Protein AF-X1LDL3-F1 (afdb_monomer_lite)

Structure (mmCIF, N/CA/C/O backbone):
data_AF-X1LDL3-F1
#
_entry.id   AF-X1LDL3-F1
#
loop_
_atom_site.group_PDB
_atom_site.id
_atom_site.type_symbol
_atom_site.label_atom_id
_atom_site.label_alt_id
_atom_site.label_comp_id
_atom_site.label_asym_id
_atom_site.label_entity_id
_atom_site.label_seq_id
_atom_site.pdbx_PDB_ins_code
_atom_site.Cartn_x
_atom_site.Cartn_y
_atom_site.Cartn_z
_atom_site.occupancy
_atom_site.B_iso_or_equiv
_atom_site.auth_seq_id
_atom_site.auth_comp_id
_atom_site.auth_asym_id
_atom_site.auth_atom_id
_atom_site.pdbx_PDB_model_num
ATOM 1 N N . MET A 1 1 ? 15.952 -1.775 40.804 1.00 37.78 1 MET A N 1
ATOM 2 C CA . MET A 1 1 ? 14.876 -1.001 40.150 1.00 37.78 1 MET A CA 1
ATOM 3 C C . MET A 1 1 ? 15.280 -0.800 38.704 1.00 37.78 1 MET A C 1
ATOM 5 O O . MET A 1 1 ? 16.180 -0.014 38.449 1.00 37.78 1 MET A O 1
ATOM 9 N N . ALA A 1 2 ? 14.721 -1.588 37.785 1.00 41.31 2 ALA A N 1
ATOM 10 C CA . ALA A 1 2 ? 14.950 -1.390 36.358 1.00 41.31 2 ALA A CA 1
ATOM 11 C C . ALA A 1 2 ? 14.127 -0.175 35.914 1.00 41.31 2 ALA A C 1
ATOM 13 O O . ALA A 1 2 ? 12.923 -0.132 36.167 1.00 41.31 2 ALA A O 1
ATOM 14 N N . ALA A 1 3 ? 14.785 0.822 35.325 1.00 47.72 3 ALA A N 1
ATOM 15 C CA . ALA A 1 3 ? 14.114 1.964 34.727 1.00 47.72 3 ALA A CA 1
ATOM 16 C C . ALA A 1 3 ? 13.254 1.454 33.566 1.00 47.72 3 ALA A C 1
ATOM 18 O O . ALA A 1 3 ? 13.761 0.874 32.608 1.00 47.72 3 ALA A O 1
ATOM 19 N N . GLN A 1 4 ? 11.942 1.608 33.696 1.00 53.41 4 GLN A N 1
ATOM 20 C CA . GLN A 1 4 ? 10.994 1.284 32.645 1.00 53.41 4 GLN A CA 1
ATOM 21 C C . GLN A 1 4 ? 11.157 2.356 31.558 1.00 53.41 4 GLN A C 1
ATOM 23 O O . GLN A 1 4 ? 10.727 3.493 31.744 1.00 53.41 4 GLN A O 1
ATOM 28 N N . GLU A 1 5 ? 11.862 2.029 30.469 1.00 54.75 5 GLU A N 1
ATOM 29 C CA . GLU A 1 5 ? 12.030 2.936 29.331 1.00 54.75 5 GLU A CA 1
ATOM 30 C C . GLU A 1 5 ? 10.657 3.315 28.771 1.00 54.75 5 GLU A C 1
ATOM 32 O O . GLU A 1 5 ? 9.913 2.482 28.247 1.00 54.75 5 GLU A O 1
ATOM 37 N N . PHE A 1 6 ? 10.317 4.595 28.890 1.00 56.44 6 PHE A N 1
ATOM 38 C CA . PHE A 1 6 ? 9.116 5.164 28.305 1.00 56.44 6 PHE A CA 1
ATOM 39 C C . PHE A 1 6 ? 9.329 5.269 26.791 1.00 56.44 6 PHE A C 1
ATOM 41 O O . PHE A 1 6 ? 9.816 6.282 26.288 1.00 56.44 6 PHE A O 1
ATOM 48 N N . LYS A 1 7 ? 9.004 4.201 26.053 1.00 55.84 7 LYS A N 1
ATOM 49 C CA . LYS A 1 7 ? 8.924 4.264 24.590 1.00 55.84 7 LYS A CA 1
ATOM 50 C C . LYS A 1 7 ? 7.851 5.283 24.231 1.00 55.84 7 LYS A C 1
ATOM 52 O O . LYS A 1 7 ? 6.659 5.048 24.425 1.00 55.84 7 LYS A O 1
ATOM 57 N N . THR A 1 8 ? 8.292 6.440 23.754 1.00 53.75 8 THR A N 1
ATOM 58 C CA . THR A 1 8 ? 7.408 7.519 23.321 1.00 53.75 8 THR A CA 1
ATOM 59 C C . THR A 1 8 ? 6.584 7.001 22.142 1.00 53.75 8 THR A C 1
ATOM 61 O O . THR A 1 8 ? 7.108 6.260 21.312 1.00 53.75 8 THR A O 1
ATOM 64 N N . PHE A 1 9 ? 5.304 7.383 22.037 1.00 56.88 9 PHE A N 1
ATOM 65 C CA . PHE A 1 9 ? 4.413 6.999 20.922 1.00 56.88 9 PHE A CA 1
ATOM 66 C C . PHE A 1 9 ? 5.072 7.156 19.540 1.00 56.88 9 PHE A C 1
ATOM 68 O O . PHE A 1 9 ? 4.790 6.393 18.617 1.00 56.88 9 PHE A O 1
ATOM 75 N N . TRP A 1 10 ? 6.020 8.087 19.441 1.00 53.06 10 TRP A N 1
ATOM 76 C CA . TRP A 1 10 ? 6.785 8.358 18.241 1.00 53.06 10 TRP A CA 1
ATOM 77 C C . TRP A 1 10 ? 7.715 7.225 17.787 1.00 53.06 10 TRP A C 1
ATOM 79 O O . TRP A 1 10 ? 7.851 6.978 16.588 1.00 53.06 10 TRP A O 1
ATOM 89 N N . ASP A 1 11 ? 8.291 6.471 18.723 1.00 57.31 11 ASP A N 1
ATOM 90 C CA . ASP A 1 11 ? 9.138 5.319 18.401 1.00 57.31 11 ASP A CA 1
ATOM 91 C C . ASP A 1 11 ? 8.312 4.131 17.886 1.00 57.31 11 ASP A C 1
ATOM 93 O O . ASP A 1 11 ? 8.753 3.399 16.999 1.00 57.31 11 ASP A O 1
ATOM 97 N N . ILE A 1 12 ? 7.073 3.984 18.371 1.00 58.50 12 ILE A N 1
ATOM 98 C CA . ILE A 1 12 ? 6.149 2.918 17.949 1.00 58.50 12 ILE A CA 1
ATOM 99 C C . ILE A 1 12 ? 5.644 3.167 16.517 1.00 58.50 12 ILE A C 1
ATOM 101 O O . ILE A 1 12 ? 5.498 2.232 15.723 1.00 58.50 12 ILE A O 1
ATOM 105 N N . GLU A 1 13 ? 5.403 4.426 16.151 1.00 56.16 13 GLU A N 1
ATOM 106 C CA . GLU A 1 13 ? 4.962 4.806 14.803 1.00 56.16 13 GLU A CA 1
ATOM 107 C C . GLU A 1 13 ? 6.076 4.654 13.756 1.00 56.16 13 GLU A C 1
ATOM 109 O O . GLU A 1 13 ? 5.842 4.186 12.632 1.00 56.16 13 GLU A O 1
ATOM 114 N N . LYS A 1 14 ? 7.317 4.973 14.138 1.00 58.09 14 LYS A N 1
ATOM 115 C CA . LYS A 1 14 ? 8.492 4.878 13.264 1.00 58.09 14 LYS A CA 1
ATOM 116 C C . LYS A 1 14 ? 8.816 3.431 12.883 1.00 58.09 14 LYS A C 1
ATOM 118 O O . LYS A 1 14 ? 9.138 3.152 11.726 1.00 58.09 14 LYS A O 1
ATOM 123 N N . GLU A 1 15 ? 8.652 2.498 13.820 1.00 60.97 15 GLU A N 1
ATOM 124 C CA . GLU A 1 15 ? 8.931 1.074 13.606 1.00 60.97 15 GLU A CA 1
ATOM 125 C C . GLU A 1 15 ? 7.937 0.417 12.626 1.00 60.97 15 GLU A C 1
ATOM 127 O O . GLU A 1 15 ? 8.322 -0.402 11.785 1.00 60.97 15 GLU A O 1
ATOM 132 N N . LYS A 1 16 ? 6.662 0.834 12.648 1.00 60.78 16 LYS A N 1
ATOM 133 C CA . LYS A 1 16 ? 5.654 0.382 11.669 1.00 60.78 16 LYS A CA 1
ATOM 134 C C . LYS A 1 16 ? 5.864 0.998 10.287 1.00 60.78 16 LYS A C 1
ATOM 136 O O . LYS A 1 16 ? 5.674 0.323 9.275 1.00 60.78 16 LYS A O 1
ATOM 141 N N . THR A 1 17 ? 6.306 2.250 10.243 1.00 69.69 17 THR A N 1
ATOM 142 C CA . THR A 1 17 ? 6.495 3.002 8.998 1.00 69.69 17 THR A CA 1
ATOM 143 C C . THR A 1 17 ? 7.642 2.444 8.146 1.00 69.69 17 THR A C 1
ATOM 145 O O . THR A 1 17 ? 7.510 2.356 6.926 1.00 69.69 17 THR A O 1
ATOM 148 N N . TRP A 1 18 ? 8.732 1.965 8.758 1.00 77.69 18 TRP A N 1
ATOM 149 C CA . TRP A 1 18 ? 9.851 1.365 8.015 1.00 77.69 18 TRP A CA 1
ATOM 150 C C . TRP A 1 18 ? 9.439 0.131 7.203 1.00 77.69 18 TRP A C 1
ATOM 152 O O . TRP A 1 18 ? 9.836 -0.005 6.048 1.00 77.69 18 TRP A O 1
ATOM 162 N N . ARG A 1 19 ? 8.591 -0.747 7.759 1.00 79.06 19 ARG A N 1
ATOM 163 C CA . ARG A 1 19 ? 8.105 -1.937 7.034 1.00 79.06 19 ARG A CA 1
ATOM 164 C C . ARG A 1 19 ? 7.326 -1.554 5.778 1.00 79.06 19 ARG A C 1
ATOM 166 O O . ARG A 1 19 ? 7.496 -2.186 4.741 1.00 79.06 19 ARG A O 1
ATOM 173 N N . ILE A 1 20 ? 6.519 -0.495 5.861 1.00 80.06 20 ILE A N 1
ATOM 174 C CA . ILE A 1 20 ? 5.769 0.039 4.719 1.00 80.06 20 ILE A CA 1
ATOM 175 C C . ILE A 1 20 ? 6.738 0.568 3.655 1.00 80.06 20 ILE A C 1
ATOM 177 O O . ILE A 1 20 ? 6.574 0.249 2.479 1.00 80.06 20 ILE A O 1
ATOM 181 N N . TYR A 1 21 ? 7.782 1.302 4.055 1.00 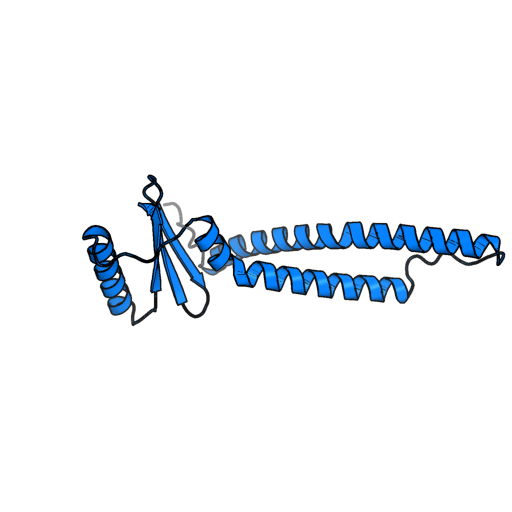81.00 21 TYR A N 1
ATOM 182 C CA . TYR A 1 21 ? 8.817 1.776 3.130 1.00 81.00 21 TYR A CA 1
ATOM 183 C C . TYR A 1 21 ? 9.614 0.641 2.485 1.00 81.00 21 TYR A C 1
ATOM 185 O O . TYR A 1 21 ? 9.900 0.713 1.295 1.00 81.00 21 TYR A O 1
ATOM 193 N N . VAL A 1 22 ? 9.941 -0.420 3.226 1.00 85.50 22 VAL A N 1
ATOM 194 C CA . VAL A 1 22 ? 10.629 -1.596 2.672 1.00 85.50 22 VAL A CA 1
ATOM 195 C C . VAL A 1 22 ? 9.751 -2.299 1.639 1.00 85.50 22 VAL A C 1
ATOM 197 O O . VAL A 1 22 ? 10.221 -2.592 0.544 1.00 85.50 22 VAL A O 1
ATOM 200 N N . LEU A 1 23 ? 8.468 -2.524 1.944 1.00 83.69 23 LEU A N 1
ATOM 201 C CA . LEU A 1 23 ? 7.522 -3.110 0.988 1.00 83.69 23 LEU A CA 1
ATOM 202 C C . LEU A 1 23 ? 7.359 -2.230 -0.257 1.00 83.69 23 LEU A C 1
ATOM 204 O O . LEU A 1 23 ? 7.368 -2.744 -1.374 1.00 83.69 23 LEU A O 1
ATOM 208 N N . PHE A 1 24 ? 7.279 -0.909 -0.078 1.00 81.06 24 PHE A N 1
ATOM 209 C CA . PHE A 1 24 ? 7.252 0.045 -1.184 1.00 81.06 24 PHE A CA 1
ATOM 210 C C . PHE A 1 24 ? 8.524 -0.027 -2.035 1.00 81.06 24 PHE A C 1
ATOM 212 O O . PHE A 1 24 ? 8.437 -0.086 -3.258 1.00 81.06 24 PHE A O 1
ATOM 219 N N . ALA A 1 25 ? 9.701 -0.075 -1.408 1.00 83.25 25 ALA A N 1
ATOM 220 C CA . ALA A 1 25 ? 10.983 -0.164 -2.099 1.00 83.25 25 ALA A CA 1
ATOM 221 C C . ALA A 1 25 ? 11.124 -1.474 -2.889 1.00 83.25 25 ALA A C 1
ATOM 223 O O . ALA A 1 25 ? 11.587 -1.452 -4.027 1.00 83.25 25 ALA A O 1
ATOM 224 N N . ILE A 1 26 ? 10.681 -2.604 -2.325 1.00 87.19 26 ILE A N 1
ATOM 225 C CA . ILE A 1 26 ? 10.646 -3.895 -3.027 1.00 87.19 26 ILE A CA 1
ATOM 226 C C . ILE A 1 26 ? 9.718 -3.816 -4.241 1.00 87.19 26 ILE A C 1
ATOM 228 O O . ILE A 1 26 ? 10.104 -4.245 -5.327 1.00 87.19 26 ILE A O 1
ATOM 232 N N . LEU A 1 27 ? 8.522 -3.238 -4.088 1.00 80.44 27 LEU A N 1
ATOM 233 C CA . LEU A 1 27 ? 7.581 -3.068 -5.196 1.00 80.44 27 LEU A CA 1
ATOM 234 C C . LEU A 1 27 ? 8.158 -2.160 -6.293 1.00 80.44 27 LEU A C 1
ATOM 236 O O . LEU A 1 27 ? 8.035 -2.460 -7.481 1.00 80.44 27 LEU A O 1
ATOM 240 N N . LEU A 1 28 ? 8.821 -1.073 -5.894 1.00 80.12 28 LEU A N 1
ATOM 241 C CA . LEU A 1 28 ? 9.480 -0.142 -6.803 1.00 80.12 28 LEU A CA 1
ATOM 242 C C . LEU A 1 28 ? 10.592 -0.846 -7.580 1.00 80.12 28 LEU A C 1
ATOM 244 O O . LEU A 1 28 ? 10.621 -0.745 -8.802 1.00 80.12 28 LEU A O 1
ATOM 248 N N . LEU A 1 29 ? 11.452 -1.616 -6.909 1.00 85.19 29 LEU A N 1
ATOM 249 C CA . LEU A 1 29 ? 12.483 -2.424 -7.564 1.00 85.19 29 LEU A CA 1
ATOM 250 C C . LEU A 1 29 ? 11.878 -3.447 -8.524 1.00 85.19 29 LEU A C 1
ATOM 252 O O . LEU A 1 29 ? 12.349 -3.574 -9.652 1.00 85.19 29 LEU A O 1
ATOM 256 N N . PHE A 1 30 ? 10.814 -4.137 -8.110 1.00 82.75 30 PHE A N 1
ATOM 257 C CA . PHE A 1 30 ? 10.142 -5.130 -8.942 1.00 82.75 30 PHE A CA 1
ATOM 258 C C . PHE A 1 30 ? 9.575 -4.532 -10.231 1.00 82.75 30 PHE A C 1
ATOM 260 O O . PHE A 1 30 ? 9.577 -5.207 -11.250 1.00 82.75 30 PHE A O 1
ATOM 267 N N . TYR A 1 31 ? 9.125 -3.276 -10.220 1.00 76.56 31 TYR A N 1
ATOM 268 C CA . TYR A 1 31 ? 8.696 -2.577 -11.435 1.00 76.56 31 TYR A CA 1
ATOM 269 C C . TYR A 1 31 ? 9.869 -1.986 -12.225 1.00 76.56 31 TYR A C 1
ATOM 271 O O . TYR A 1 31 ? 9.910 -2.077 -13.451 1.00 76.56 31 TYR A O 1
ATOM 279 N N . PHE A 1 32 ? 10.838 -1.387 -11.536 1.00 79.06 32 PHE A N 1
ATOM 280 C CA . PHE A 1 32 ? 11.939 -0.657 -12.156 1.00 79.06 32 PHE A CA 1
ATOM 281 C C . PHE A 1 32 ? 12.914 -1.584 -12.885 1.00 79.06 32 PHE A C 1
ATOM 283 O O . PHE A 1 32 ? 13.289 -1.308 -14.021 1.00 79.06 32 PHE A O 1
ATOM 290 N N . VAL A 1 33 ? 13.295 -2.704 -12.264 1.00 85.06 33 VAL A N 1
ATOM 291 C CA . VAL A 1 33 ? 14.256 -3.666 -12.823 1.00 85.06 33 VAL A CA 1
ATOM 292 C C . VAL A 1 33 ? 13.801 -4.231 -14.176 1.00 85.06 33 VAL A C 1
ATOM 294 O O . VAL A 1 33 ? 14.557 -4.095 -15.135 1.00 85.06 33 VAL A O 1
ATOM 297 N N . PRO A 1 34 ? 12.599 -4.820 -14.335 1.00 84.31 34 PRO A N 1
ATOM 298 C CA . PRO A 1 34 ? 12.187 -5.375 -15.620 1.00 84.31 34 PRO A CA 1
ATOM 299 C C . PRO A 1 34 ? 12.003 -4.295 -16.685 1.00 84.31 34 PRO A C 1
ATOM 301 O O . PRO A 1 34 ? 12.405 -4.515 -17.822 1.00 84.31 34 PRO A O 1
ATOM 304 N N . ILE A 1 35 ? 11.469 -3.118 -16.338 1.00 80.81 35 ILE A N 1
ATOM 305 C CA . ILE A 1 35 ? 11.344 -2.002 -17.290 1.00 80.81 35 ILE A CA 1
ATOM 306 C C . ILE A 1 35 ? 12.726 -1.570 -17.787 1.00 80.81 35 ILE A C 1
ATOM 308 O O . ILE A 1 35 ? 12.925 -1.389 -18.987 1.00 80.81 35 ILE A O 1
ATOM 312 N N . PHE A 1 36 ? 13.694 -1.457 -16.880 1.00 77.69 36 PHE A N 1
ATOM 313 C CA . PHE A 1 36 ? 15.067 -1.101 -17.216 1.00 77.69 36 PHE A CA 1
ATOM 314 C C . PHE A 1 36 ? 15.742 -2.164 -18.094 1.00 77.69 36 PHE A C 1
ATOM 316 O O . PHE A 1 36 ? 16.382 -1.827 -19.089 1.00 77.69 36 PHE A O 1
ATOM 323 N N . VAL A 1 37 ? 15.544 -3.449 -17.786 1.00 85.19 37 VAL A N 1
ATOM 324 C CA . VAL A 1 37 ? 16.053 -4.572 -18.591 1.00 85.19 37 VAL A CA 1
ATOM 325 C C . VAL A 1 37 ? 15.438 -4.563 -19.993 1.00 85.19 37 VAL A C 1
ATOM 327 O O . VAL A 1 37 ? 16.170 -4.640 -20.978 1.00 85.19 37 VAL A O 1
ATOM 330 N N . ILE A 1 38 ? 14.114 -4.407 -20.103 1.00 85.62 38 ILE A N 1
ATOM 331 C CA . ILE A 1 38 ? 13.413 -4.308 -21.392 1.00 85.62 38 ILE A CA 1
ATOM 332 C C . ILE A 1 38 ? 13.951 -3.118 -22.195 1.00 85.62 38 ILE A C 1
ATOM 334 O O . ILE A 1 38 ? 14.236 -3.262 -23.382 1.00 85.62 38 ILE A O 1
ATOM 338 N N . TRP A 1 39 ? 14.149 -1.961 -21.560 1.00 80.12 39 TRP A N 1
ATOM 339 C CA . TRP A 1 39 ? 14.697 -0.774 -22.216 1.00 80.12 39 TRP A CA 1
ATOM 340 C C . TRP A 1 39 ? 16.119 -0.992 -22.748 1.00 80.12 39 TRP A C 1
ATOM 342 O O . TRP A 1 39 ? 16.403 -0.622 -23.889 1.00 80.12 39 TRP A O 1
ATOM 352 N N . ILE A 1 40 ? 16.996 -1.640 -21.972 1.00 79.56 40 ILE A N 1
ATOM 353 C CA . ILE A 1 40 ? 18.348 -2.007 -22.423 1.00 79.56 40 ILE A CA 1
ATOM 354 C C . ILE A 1 40 ? 18.277 -2.929 -23.640 1.00 79.56 40 ILE A C 1
ATOM 356 O O . ILE A 1 40 ? 18.991 -2.693 -24.613 1.00 79.56 40 ILE A O 1
ATOM 360 N N . ILE A 1 41 ? 17.405 -3.942 -23.616 1.00 85.44 41 ILE A N 1
ATOM 361 C CA . ILE A 1 41 ? 17.226 -4.872 -24.740 1.00 85.44 41 ILE A CA 1
ATOM 362 C C . ILE A 1 41 ? 16.762 -4.114 -25.989 1.00 85.44 41 ILE A C 1
ATOM 364 O O . ILE A 1 41 ? 17.322 -4.299 -27.068 1.00 85.44 41 ILE A O 1
ATOM 368 N N . VAL A 1 42 ? 15.782 -3.218 -25.852 1.00 83.12 42 VAL A N 1
ATOM 369 C CA . VAL A 1 42 ? 15.285 -2.396 -26.965 1.00 83.12 42 VAL A CA 1
ATOM 370 C C . VAL A 1 42 ? 16.389 -1.488 -27.515 1.00 83.12 42 VAL A C 1
ATOM 372 O O . VAL A 1 42 ? 16.598 -1.462 -28.729 1.00 83.12 42 VAL A O 1
ATOM 375 N N . LYS A 1 43 ? 17.143 -0.788 -26.656 1.00 77.81 43 LYS A N 1
ATOM 376 C CA . LYS A 1 43 ? 18.281 0.042 -27.091 1.00 77.81 43 LYS A CA 1
ATOM 377 C C . LYS A 1 43 ? 19.362 -0.783 -27.779 1.00 77.81 43 LYS A C 1
ATOM 379 O O . LYS A 1 43 ? 19.899 -0.339 -28.790 1.00 77.81 43 LYS A O 1
ATOM 384 N N . PHE A 1 44 ? 19.658 -1.974 -27.267 1.00 79.38 44 PHE A N 1
ATOM 385 C CA . PHE A 1 44 ? 20.618 -2.887 -27.875 1.00 79.38 44 PHE A CA 1
ATOM 386 C C . PHE A 1 44 ? 20.173 -3.307 -29.281 1.00 79.38 44 PHE A C 1
ATOM 388 O O . PHE A 1 44 ? 20.953 -3.200 -30.223 1.00 79.38 44 PHE A O 1
ATOM 395 N N . LEU A 1 45 ? 18.903 -3.683 -29.463 1.00 82.25 45 LEU A N 1
ATOM 396 C CA . LEU A 1 45 ? 18.352 -4.031 -30.778 1.00 82.25 45 LEU A CA 1
ATOM 397 C C . LEU A 1 45 ? 18.385 -2.854 -31.763 1.00 82.25 45 LEU A C 1
ATOM 399 O O . LEU A 1 45 ? 18.749 -3.036 -32.926 1.00 82.25 45 LEU A O 1
ATOM 403 N N . ILE A 1 46 ? 18.037 -1.644 -31.312 1.00 78.69 46 ILE A N 1
ATOM 404 C CA . ILE A 1 46 ? 18.096 -0.435 -32.147 1.00 78.69 46 ILE A CA 1
ATOM 405 C C . ILE A 1 46 ? 19.541 -0.132 -32.551 1.00 78.69 46 ILE A C 1
ATOM 407 O O . ILE A 1 46 ? 19.785 0.149 -33.723 1.00 78.69 46 ILE A O 1
ATOM 411 N N . HIS A 1 47 ? 20.491 -0.233 -31.620 1.00 72.94 47 HIS A N 1
ATOM 412 C CA . HIS A 1 47 ? 21.908 0.003 -31.885 1.00 72.94 47 HIS A CA 1
ATOM 413 C C . HIS A 1 47 ? 22.493 -1.027 -32.857 1.00 72.94 47 HIS A C 1
ATOM 415 O O . HIS A 1 47 ? 23.147 -0.639 -33.819 1.00 72.94 47 HIS A O 1
ATOM 421 N N . VAL A 1 48 ? 22.201 -2.322 -32.680 1.00 75.44 48 VAL A N 1
ATOM 422 C CA . VAL A 1 48 ? 22.610 -3.372 -33.631 1.00 75.44 48 VAL A CA 1
ATOM 423 C C . VAL A 1 48 ? 22.037 -3.087 -35.019 1.00 75.44 48 VAL A C 1
ATOM 425 O O . VAL A 1 48 ? 22.764 -3.147 -36.006 1.00 75.44 48 VAL A O 1
ATOM 428 N N . ARG A 1 49 ? 20.757 -2.699 -35.111 1.00 74.44 49 ARG A N 1
ATOM 429 C CA . ARG A 1 49 ? 20.142 -2.323 -36.390 1.00 74.44 49 ARG A CA 1
ATOM 430 C C . ARG A 1 49 ? 20.822 -1.099 -37.006 1.00 74.44 49 ARG A C 1
ATOM 432 O O . ARG A 1 49 ? 21.076 -1.097 -38.200 1.00 74.44 49 ARG A O 1
ATOM 439 N N . GLN A 1 50 ? 21.095 -0.054 -36.227 1.00 67.62 50 GLN A N 1
ATOM 440 C CA . GLN A 1 50 ? 21.709 1.181 -36.727 1.00 67.62 50 GLN A CA 1
ATOM 441 C C . GLN A 1 50 ? 23.169 0.984 -37.143 1.00 67.62 50 GLN A C 1
ATOM 443 O O . GLN A 1 50 ? 23.540 1.478 -38.199 1.00 67.62 50 GLN A O 1
ATOM 448 N N . SER A 1 51 ? 23.944 0.198 -36.395 1.00 64.75 51 SER A N 1
ATOM 449 C CA . SER A 1 51 ? 25.341 -0.146 -36.701 1.00 64.75 51 SER A CA 1
ATOM 450 C C . SER A 1 51 ? 25.497 -0.858 -38.054 1.00 64.75 51 SER A C 1
ATOM 452 O O . SER A 1 51 ? 26.478 -0.650 -38.762 1.00 64.75 51 SER A O 1
ATOM 454 N N . VAL A 1 52 ? 24.487 -1.633 -38.473 1.00 65.19 52 VAL A N 1
ATOM 455 C CA . VAL A 1 52 ? 24.460 -2.284 -39.796 1.00 65.19 52 VAL A CA 1
ATOM 456 C C . VAL A 1 52 ? 24.265 -1.282 -40.948 1.00 65.19 52 VAL A C 1
ATOM 458 O O . VAL A 1 52 ? 24.754 -1.528 -42.047 1.00 65.19 52 VAL A O 1
ATOM 461 N N . TYR A 1 53 ? 23.573 -0.157 -40.724 1.00 61.47 53 TYR A N 1
ATOM 462 C CA . TYR A 1 53 ? 23.264 0.830 -41.774 1.00 61.47 53 TYR A CA 1
ATOM 463 C C . TYR A 1 53 ? 24.148 2.084 -41.745 1.00 61.47 53 TYR A C 1
ATOM 465 O O . TYR A 1 53 ? 24.347 2.714 -42.780 1.00 61.47 53 TYR A O 1
ATOM 473 N N . GLN A 1 54 ? 24.640 2.482 -40.576 1.00 57.47 54 GLN A N 1
ATOM 474 C CA . GLN A 1 54 ? 25.448 3.677 -40.365 1.00 57.47 54 GLN A CA 1
ATOM 475 C C . GLN A 1 54 ? 26.639 3.273 -39.502 1.00 57.47 54 GLN A C 1
ATOM 477 O O . GLN A 1 54 ? 26.494 3.000 -38.311 1.00 57.47 54 GLN A O 1
ATOM 482 N N . GLY A 1 55 ? 27.811 3.184 -40.134 1.00 51.19 55 GLY A N 1
ATOM 483 C CA . GLY A 1 55 ? 29.061 2.922 -39.438 1.00 51.19 55 GLY A CA 1
ATOM 484 C C . GLY A 1 55 ? 29.294 4.004 -38.390 1.00 51.19 55 GLY A C 1
ATOM 485 O O . GLY A 1 55 ? 29.430 5.174 -38.733 1.00 51.19 55 GLY A O 1
ATOM 486 N N . ASP A 1 56 ? 29.341 3.568 -37.135 1.00 58.59 56 ASP A N 1
ATOM 487 C CA . ASP A 1 56 ? 29.675 4.345 -35.941 1.00 58.59 56 ASP A CA 1
ATOM 488 C C . ASP A 1 56 ? 28.536 5.188 -35.327 1.00 58.59 56 ASP A C 1
ATOM 490 O O . ASP A 1 56 ? 28.510 6.418 -35.350 1.00 58.59 56 ASP A O 1
ATOM 494 N N . THR A 1 57 ? 27.579 4.503 -34.692 1.00 58.50 57 THR A N 1
ATOM 495 C CA . THR A 1 57 ? 26.675 5.130 -33.713 1.00 58.50 57 THR A CA 1
ATOM 496 C C . THR A 1 57 ? 27.198 4.895 -32.299 1.00 58.50 57 THR A C 1
ATOM 498 O O . THR A 1 57 ? 27.329 3.746 -31.889 1.00 58.50 57 THR A O 1
ATOM 501 N N . GLN A 1 58 ? 27.456 5.943 -31.515 1.00 61.94 58 GLN A N 1
ATOM 502 C CA . 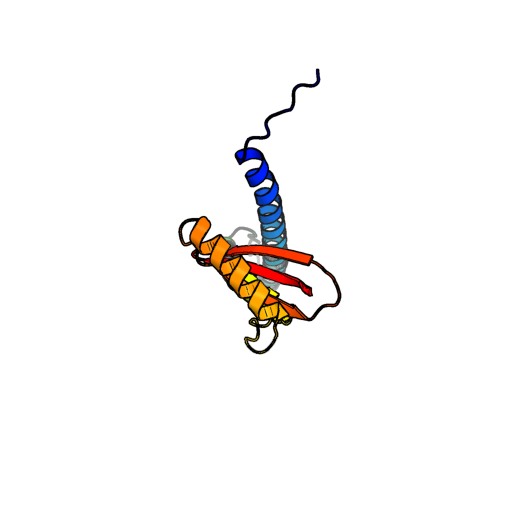GLN A 1 58 ? 27.878 5.788 -30.117 1.00 61.94 58 GLN A CA 1
ATOM 503 C C . GLN A 1 58 ? 26.747 5.210 -29.248 1.00 61.94 58 GLN A C 1
ATOM 505 O O . GLN A 1 58 ? 25.623 5.717 -29.238 1.00 61.94 58 GLN A O 1
ATOM 510 N N . PHE A 1 59 ? 27.045 4.156 -28.483 1.00 62.25 59 PHE A N 1
ATOM 511 C CA . PHE A 1 59 ? 26.088 3.535 -27.567 1.00 62.25 59 PHE A CA 1
ATOM 512 C C . PHE A 1 59 ? 25.977 4.347 -26.272 1.00 62.25 59 PHE A C 1
ATOM 514 O O . PHE A 1 59 ? 26.748 4.158 -25.332 1.00 62.25 59 PHE A O 1
ATOM 521 N N . ASN A 1 60 ? 25.011 5.267 -26.215 1.00 65.81 60 ASN A N 1
ATOM 522 C CA . ASN A 1 60 ? 24.741 6.030 -25.001 1.00 65.81 60 ASN A CA 1
ATOM 523 C C . ASN A 1 60 ? 23.603 5.402 -24.179 1.00 65.81 60 ASN A C 1
ATOM 525 O O . ASN A 1 60 ? 22.418 5.455 -24.538 1.00 65.81 60 ASN A O 1
ATOM 529 N N . ILE A 1 61 ? 23.988 4.827 -23.041 1.00 62.44 61 ILE A N 1
ATOM 530 C CA . ILE A 1 61 ? 23.091 4.202 -22.061 1.00 62.44 61 ILE A CA 1
ATOM 531 C C . ILE A 1 61 ? 22.258 5.272 -21.324 1.00 62.44 61 ILE A C 1
ATOM 533 O O . ILE A 1 61 ? 21.086 5.046 -21.009 1.00 62.44 61 ILE A O 1
ATOM 537 N N . PHE A 1 62 ? 22.810 6.474 -21.132 1.00 63.25 62 PHE A N 1
ATOM 538 C CA . PHE A 1 62 ? 22.215 7.578 -20.371 1.00 63.25 62 PHE A CA 1
ATOM 539 C C . PHE A 1 62 ? 21.825 8.759 -21.276 1.00 63.25 62 PHE A C 1
ATOM 541 O O . PHE A 1 62 ? 22.339 9.867 -21.149 1.00 63.25 62 PHE A O 1
ATOM 548 N N . GLY A 1 63 ? 20.894 8.515 -22.202 1.00 68.81 63 GLY A N 1
ATOM 549 C CA . GLY A 1 63 ? 20.261 9.568 -23.008 1.00 68.81 63 GLY A CA 1
ATOM 550 C C . GLY A 1 63 ? 19.055 10.213 -22.311 1.00 68.81 63 GLY A C 1
ATOM 551 O O . GLY A 1 63 ? 18.512 9.659 -21.350 1.00 68.81 63 GLY A O 1
ATOM 552 N N . PHE A 1 64 ? 18.591 11.354 -22.832 1.00 69.88 64 PHE A N 1
ATOM 553 C CA . PHE A 1 64 ? 17.344 12.009 -22.394 1.00 69.88 64 PHE A CA 1
ATOM 554 C C . PHE A 1 64 ? 16.131 11.067 -22.477 1.00 69.88 64 PHE A C 1
ATOM 556 O O . PHE A 1 64 ? 15.263 11.073 -21.606 1.00 69.88 64 PHE A O 1
ATOM 563 N N . ASP A 1 65 ? 16.115 10.194 -23.478 1.00 69.62 65 ASP A N 1
ATOM 564 C CA . ASP A 1 65 ? 15.131 9.128 -23.672 1.00 69.62 65 ASP A CA 1
ATOM 565 C C . ASP A 1 65 ? 15.114 8.114 -22.513 1.00 69.62 65 ASP A C 1
ATOM 567 O O . ASP A 1 65 ? 14.037 7.724 -22.062 1.00 69.62 65 ASP A O 1
ATOM 571 N N . THR A 1 66 ? 16.273 7.751 -21.947 1.00 70.62 66 THR A N 1
ATOM 572 C CA . THR A 1 66 ? 16.330 6.886 -20.754 1.00 70.62 66 THR A CA 1
ATOM 573 C C . THR A 1 66 ? 15.699 7.587 -19.547 1.00 70.62 66 THR A C 1
ATOM 575 O O . THR A 1 66 ? 14.912 6.979 -18.827 1.00 70.62 66 THR A O 1
ATOM 578 N N . TRP A 1 67 ? 15.966 8.882 -19.351 1.00 72.19 67 TRP A N 1
ATOM 579 C CA . TRP A 1 67 ? 15.341 9.665 -18.278 1.00 72.19 67 TRP A CA 1
ATOM 580 C C . TRP A 1 67 ? 13.816 9.726 -18.405 1.00 72.19 67 TRP A C 1
ATOM 582 O O . TRP A 1 67 ? 13.114 9.570 -17.407 1.00 72.19 67 TRP A O 1
ATOM 592 N N . PHE A 1 68 ? 13.292 9.887 -19.621 1.00 77.81 68 PHE A N 1
ATOM 593 C CA . PHE A 1 68 ? 11.849 9.922 -19.860 1.00 77.81 68 PHE A CA 1
ATOM 594 C C . PHE A 1 68 ? 11.171 8.589 -19.499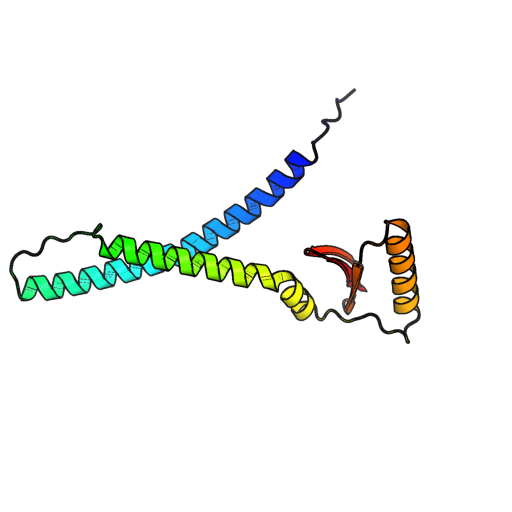 1.00 77.81 68 PHE A C 1
ATOM 596 O O . PHE A 1 68 ? 10.122 8.566 -18.850 1.00 77.81 68 PHE A O 1
ATOM 603 N N . VAL A 1 69 ? 11.80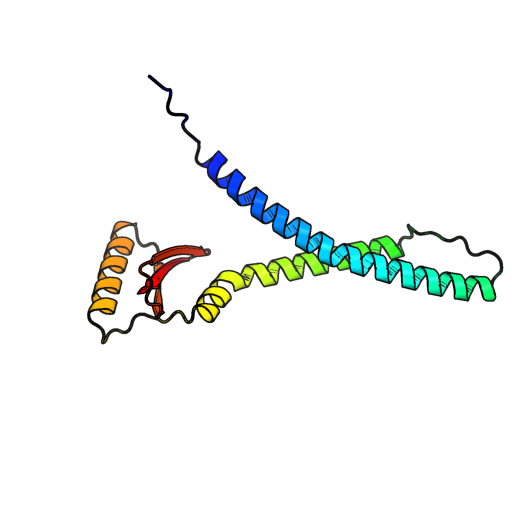0 7.463 -19.846 1.00 77.62 69 VAL A N 1
ATOM 604 C CA . VAL A 1 69 ? 11.317 6.119 -19.485 1.00 77.62 69 VAL A CA 1
ATOM 605 C C . VAL A 1 69 ? 11.356 5.898 -17.971 1.00 77.62 69 VAL A C 1
ATOM 607 O O . VAL A 1 69 ? 10.406 5.367 -17.399 1.00 77.62 69 VAL A O 1
ATOM 610 N N . LEU A 1 70 ? 12.409 6.353 -17.290 1.00 76.25 70 LEU A N 1
ATOM 611 C CA . LEU A 1 70 ? 12.505 6.220 -15.835 1.00 76.25 70 LEU A CA 1
ATOM 612 C C . LEU A 1 70 ? 11.459 7.065 -15.099 1.00 76.25 70 LEU A C 1
ATOM 614 O O . LEU A 1 70 ? 10.835 6.581 -14.154 1.00 76.25 70 LEU A O 1
ATOM 618 N N . ILE A 1 71 ? 11.224 8.301 -15.548 1.00 82.31 71 ILE A N 1
ATOM 619 C CA . ILE A 1 71 ? 10.200 9.180 -14.967 1.00 82.31 71 ILE A CA 1
ATOM 620 C C . ILE A 1 71 ? 8.808 8.572 -15.161 1.00 82.31 71 ILE A C 1
ATOM 622 O O . ILE A 1 71 ? 8.033 8.483 -14.208 1.00 82.31 71 ILE A O 1
ATOM 626 N N . THR A 1 72 ? 8.490 8.108 -16.372 1.00 80.12 72 THR A N 1
ATOM 627 C CA . THR A 1 72 ? 7.185 7.491 -16.662 1.00 80.12 72 THR A CA 1
ATOM 628 C C . THR A 1 72 ? 6.966 6.204 -15.864 1.00 80.12 72 THR A C 1
ATOM 630 O O . THR A 1 72 ? 5.886 6.018 -15.300 1.00 80.12 72 THR A O 1
ATOM 633 N N . ALA A 1 73 ? 7.993 5.363 -15.716 1.00 79.94 73 ALA A N 1
ATOM 634 C CA . ALA A 1 73 ? 7.948 4.183 -14.855 1.00 79.94 73 ALA A CA 1
ATOM 635 C C . ALA A 1 73 ? 7.735 4.546 -13.375 1.00 79.94 73 ALA A C 1
ATOM 637 O O . ALA A 1 73 ? 6.922 3.917 -12.698 1.00 79.94 73 ALA A O 1
ATOM 638 N N . GLY A 1 74 ? 8.407 5.589 -12.877 1.00 81.00 74 GLY A N 1
ATOM 639 C CA . GLY A 1 74 ? 8.233 6.082 -11.508 1.00 81.00 74 GLY A CA 1
ATOM 640 C C . GLY A 1 74 ? 6.814 6.589 -11.235 1.00 81.00 74 GLY A C 1
ATOM 641 O O . GLY A 1 74 ? 6.224 6.261 -10.201 1.00 81.00 74 GLY A O 1
ATOM 642 N N . ILE A 1 75 ? 6.226 7.324 -12.184 1.00 85.62 75 ILE A N 1
ATOM 643 C CA . ILE A 1 75 ? 4.828 7.775 -12.105 1.00 85.62 75 ILE A CA 1
ATOM 644 C C . ILE A 1 75 ? 3.885 6.567 -12.090 1.00 85.62 75 ILE A C 1
ATOM 646 O O . ILE A 1 75 ? 3.009 6.488 -11.228 1.00 85.62 75 ILE A O 1
ATOM 650 N N . ALA A 1 76 ? 4.083 5.602 -12.991 1.00 82.44 76 ALA A N 1
ATOM 651 C CA . ALA A 1 76 ? 3.261 4.396 -13.059 1.00 82.44 76 ALA A CA 1
ATOM 652 C C . ALA A 1 76 ? 3.326 3.574 -11.760 1.00 82.44 76 ALA A C 1
ATOM 654 O O . ALA A 1 76 ? 2.287 3.166 -11.242 1.00 82.44 76 ALA A O 1
ATOM 655 N N . ALA A 1 77 ? 4.521 3.388 -11.190 1.00 79.69 77 ALA A N 1
ATOM 656 C CA . ALA A 1 77 ? 4.709 2.695 -9.917 1.00 79.69 77 ALA A CA 1
ATOM 657 C C . ALA A 1 77 ? 4.027 3.433 -8.753 1.00 79.69 77 ALA A C 1
ATOM 659 O O . ALA A 1 77 ? 3.352 2.812 -7.932 1.00 79.69 77 ALA A O 1
ATOM 660 N N . THR A 1 78 ? 4.138 4.764 -8.713 1.00 78.75 78 THR A N 1
ATOM 661 C CA . THR A 1 78 ? 3.493 5.595 -7.684 1.00 78.75 78 THR A CA 1
ATOM 662 C C . THR A 1 78 ? 1.970 5.510 -7.773 1.00 78.75 78 THR A C 1
ATOM 664 O O . THR A 1 78 ? 1.295 5.340 -6.757 1.00 78.75 78 THR A O 1
ATOM 667 N N . LEU A 1 79 ? 1.415 5.569 -8.987 1.00 83.38 79 LEU A N 1
ATOM 668 C CA . LEU A 1 79 ? -0.019 5.397 -9.217 1.00 83.38 79 LEU A CA 1
ATOM 669 C C . LEU A 1 79 ? -0.481 3.992 -8.824 1.00 83.38 79 LEU A C 1
ATOM 671 O O . LEU A 1 79 ? -1.490 3.861 -8.132 1.00 83.38 79 LEU A O 1
ATOM 675 N N . HIS A 1 80 ? 0.258 2.951 -9.211 1.00 80.44 80 HIS A N 1
ATOM 676 C CA . HIS A 1 80 ? -0.056 1.574 -8.836 1.00 80.44 80 HIS A CA 1
ATOM 677 C C . HIS A 1 80 ? -0.069 1.409 -7.314 1.00 80.44 80 HIS A C 1
ATOM 679 O O . HIS A 1 80 ? -1.034 0.886 -6.763 1.00 80.44 80 HIS A O 1
ATOM 685 N N . TRP A 1 81 ? 0.953 1.912 -6.618 1.00 76.31 81 TRP A N 1
ATOM 686 C CA . TRP A 1 81 ? 1.000 1.909 -5.157 1.00 76.31 81 TRP A CA 1
ATOM 687 C C . TRP A 1 81 ? -0.198 2.632 -4.540 1.00 76.31 81 TRP A C 1
ATOM 689 O O . TRP A 1 81 ? -0.841 2.099 -3.637 1.00 76.31 81 TRP A O 1
ATOM 699 N N . TYR A 1 82 ? -0.543 3.816 -5.054 1.00 79.81 82 TYR A N 1
ATOM 700 C CA . TYR A 1 82 ? -1.691 4.581 -4.574 1.00 79.81 82 TYR A CA 1
ATOM 701 C C . TYR A 1 82 ? -3.006 3.802 -4.731 1.00 79.81 82 TYR A C 1
ATOM 703 O O . TYR A 1 82 ? -3.791 3.716 -3.785 1.00 79.81 82 TYR A O 1
ATOM 711 N N . TYR A 1 83 ? -3.243 3.190 -5.895 1.00 78.00 83 TYR A N 1
ATOM 712 C CA . TYR A 1 83 ? -4.446 2.389 -6.134 1.00 78.00 83 TYR A CA 1
ATOM 713 C C . TYR A 1 83 ? -4.490 1.120 -5.283 1.00 78.00 83 TYR A C 1
ATOM 715 O O . TYR A 1 83 ? -5.544 0.808 -4.721 1.00 78.00 83 TYR A O 1
ATOM 723 N N . SER A 1 84 ? -3.359 0.428 -5.151 1.00 73.25 84 SER A N 1
ATOM 724 C CA . SER A 1 84 ? -3.247 -0.781 -4.338 1.00 73.25 84 SER A CA 1
ATOM 725 C C . SER A 1 84 ? -3.494 -0.479 -2.864 1.00 73.25 84 SER A C 1
ATOM 727 O O . SER A 1 84 ? -4.288 -1.181 -2.247 1.00 73.25 84 SER A O 1
ATOM 729 N N . ASN A 1 85 ? -2.942 0.616 -2.324 1.00 73.12 85 ASN A N 1
ATOM 730 C CA . ASN A 1 85 ? -3.155 1.006 -0.927 1.00 73.12 85 ASN A CA 1
ATOM 731 C C . ASN A 1 85 ? -4.566 1.537 -0.639 1.00 73.12 85 ASN A C 1
ATOM 733 O O . ASN A 1 85 ? -5.092 1.317 0.451 1.00 73.12 85 ASN A O 1
ATOM 737 N N . LYS A 1 86 ? -5.220 2.201 -1.600 1.00 69.25 86 LYS A N 1
ATOM 738 C CA . LYS A 1 86 ? -6.543 2.809 -1.379 1.00 69.25 86 LYS A CA 1
ATOM 739 C C . LYS A 1 86 ? -7.659 1.783 -1.148 1.00 69.25 86 LYS A C 1
ATOM 741 O O . LYS A 1 86 ? -8.647 2.109 -0.497 1.00 69.25 86 LYS A O 1
ATOM 746 N N . LYS A 1 87 ? -7.525 0.560 -1.673 1.00 69.75 87 LYS A N 1
ATOM 747 C CA . LYS A 1 87 ? -8.562 -0.488 -1.592 1.00 69.75 87 LYS A CA 1
ATOM 748 C C . LYS A 1 87 ? -8.215 -1.655 -0.667 1.00 69.75 87 LYS A C 1
ATOM 750 O O . LYS A 1 87 ? -8.996 -2.598 -0.598 1.00 69.75 87 LYS A O 1
ATOM 755 N N . VAL A 1 88 ? -7.100 -1.598 0.066 1.00 72.25 88 VAL A N 1
ATOM 756 C CA . VAL A 1 88 ? -6.641 -2.713 0.919 1.00 72.25 88 VAL A CA 1
ATOM 757 C C . VAL A 1 88 ? -7.718 -3.142 1.907 1.00 72.25 88 VAL A C 1
ATOM 759 O O . VAL A 1 88 ? -8.037 -4.320 1.969 1.00 72.25 88 VAL A O 1
ATOM 762 N N . VAL A 1 89 ? -8.332 -2.200 2.628 1.00 72.56 89 VAL A N 1
ATOM 763 C CA . VAL A 1 89 ? -9.333 -2.531 3.654 1.00 72.56 89 VAL A CA 1
ATOM 764 C C . VAL A 1 89 ? -10.568 -3.195 3.048 1.00 72.56 89 VAL A C 1
ATOM 766 O O . VAL A 1 89 ? -10.986 -4.249 3.512 1.00 72.56 89 VAL A O 1
ATOM 769 N N . SER A 1 90 ? -11.117 -2.624 1.974 1.00 73.62 90 SER A N 1
ATOM 770 C CA . SER A 1 90 ? -12.290 -3.188 1.297 1.00 73.62 90 SER A CA 1
ATOM 771 C C . SER A 1 90 ? -11.995 -4.560 0.686 1.00 73.62 90 SER A C 1
ATOM 773 O O . SER A 1 90 ? -12.816 -5.464 0.805 1.00 73.62 90 SER A O 1
ATOM 775 N N . ASN A 1 91 ? -10.813 -4.741 0.091 1.00 76.81 91 ASN A N 1
ATOM 776 C CA . ASN A 1 91 ? -10.401 -6.023 -0.471 1.00 76.81 91 ASN A CA 1
ATOM 777 C C . ASN A 1 91 ? -10.170 -7.072 0.619 1.00 76.81 91 ASN A C 1
ATOM 779 O O . ASN A 1 91 ? -10.565 -8.216 0.436 1.00 76.81 91 ASN A O 1
ATOM 783 N N . ILE A 1 92 ? -9.561 -6.698 1.749 1.00 77.62 92 ILE A N 1
ATOM 784 C CA . ILE A 1 92 ? -9.381 -7.597 2.894 1.00 77.62 92 ILE A CA 1
ATOM 785 C C . ILE A 1 92 ? -10.744 -8.009 3.450 1.00 77.62 92 ILE A C 1
ATOM 787 O O . ILE A 1 92 ? -10.968 -9.200 3.614 1.00 77.62 92 ILE A O 1
ATOM 791 N N . LEU A 1 93 ? -11.667 -7.067 3.673 1.00 77.44 93 LEU A N 1
ATOM 792 C CA . LEU A 1 93 ? -13.032 -7.368 4.122 1.00 77.44 93 LEU A CA 1
ATOM 793 C C . LEU A 1 93 ? -13.747 -8.331 3.162 1.00 77.44 93 LEU A C 1
ATOM 795 O O . LEU A 1 93 ? -14.382 -9.283 3.609 1.00 77.44 93 LEU A O 1
ATOM 799 N N . LEU A 1 94 ? -13.597 -8.121 1.852 1.00 80.56 94 LEU A N 1
ATOM 800 C CA . LEU A 1 94 ? -14.190 -8.980 0.829 1.00 80.56 94 LEU A CA 1
ATOM 801 C C . LEU A 1 94 ? -13.560 -10.381 0.807 1.00 80.56 94 LEU A C 1
ATOM 803 O O . LEU A 1 94 ? -14.286 -11.369 0.759 1.00 80.56 94 LEU A O 1
ATOM 807 N N . LEU A 1 95 ? -12.228 -10.482 0.881 1.00 80.12 95 LEU A N 1
ATOM 808 C CA . LEU A 1 95 ? -11.501 -11.760 0.933 1.00 80.12 95 LEU A CA 1
ATOM 809 C C . LEU A 1 95 ? -11.831 -12.565 2.190 1.00 80.12 95 LEU A C 1
ATOM 811 O O . LEU A 1 95 ? -11.928 -13.786 2.141 1.00 80.12 95 LEU A O 1
ATOM 815 N N . LEU A 1 96 ? -12.002 -11.867 3.307 1.00 80.19 96 LEU A N 1
ATOM 816 C CA . LEU A 1 96 ? -12.381 -12.429 4.595 1.00 80.19 96 LEU A CA 1
ATOM 817 C C . LEU A 1 96 ? -13.865 -12.829 4.660 1.00 80.19 96 LEU A C 1
ATOM 819 O O . LEU A 1 96 ? -14.288 -13.430 5.643 1.00 80.19 96 LEU A O 1
ATOM 823 N N . GLY A 1 97 ? -14.662 -12.507 3.635 1.00 79.25 97 GLY A N 1
ATOM 824 C CA . GLY A 1 97 ? -16.097 -12.784 3.629 1.00 79.25 97 GLY A CA 1
ATOM 825 C C . GLY A 1 97 ? -16.837 -12.043 4.739 1.00 79.25 97 GLY A C 1
ATOM 826 O O . GLY A 1 97 ? -17.815 -12.563 5.270 1.00 79.25 97 GLY A O 1
ATOM 827 N N . ALA A 1 98 ? -16.347 -10.861 5.119 1.00 82.00 98 ALA A N 1
ATOM 828 C CA . ALA A 1 98 ? -16.887 -10.087 6.221 1.00 82.00 98 ALA A CA 1
ATOM 829 C C . ALA A 1 98 ? -18.332 -9.651 5.924 1.00 82.00 98 ALA A C 1
ATOM 831 O O . ALA A 1 98 ? -18.633 -9.128 4.849 1.00 82.00 98 ALA A O 1
ATOM 832 N N . GLN A 1 99 ? -19.223 -9.856 6.887 1.00 82.50 99 GLN A N 1
ATOM 833 C CA . GLN A 1 99 ? -20.650 -9.573 6.777 1.00 82.50 99 GLN A CA 1
ATOM 834 C C . GLN A 1 99 ? -21.062 -8.492 7.771 1.00 82.50 99 GLN A C 1
ATOM 836 O O . GLN A 1 99 ? -20.446 -8.316 8.825 1.00 82.50 99 GLN A O 1
ATOM 841 N N . TYR A 1 100 ? -22.122 -7.758 7.439 1.00 83.75 100 TYR A N 1
ATOM 842 C CA . TYR A 1 100 ? -22.745 -6.866 8.408 1.00 83.75 100 TYR A CA 1
ATOM 843 C C . TYR A 1 100 ? -23.466 -7.681 9.488 1.00 83.75 100 TYR A C 1
ATOM 845 O O . TYR A 1 100 ? -24.009 -8.743 9.177 1.00 83.75 100 TYR A O 1
ATOM 853 N N . PRO A 1 101 ? -23.515 -7.193 10.740 1.00 81.50 101 PRO A N 1
ATOM 854 C CA . PRO A 1 101 ? -24.230 -7.895 11.792 1.00 81.50 101 PRO A CA 1
ATOM 855 C C . PRO A 1 101 ? -25.723 -7.962 11.482 1.00 81.50 101 PRO A C 1
ATOM 857 O O . PRO A 1 101 ? -26.372 -6.935 11.262 1.00 81.50 101 PRO A O 1
ATOM 860 N N . ASP A 1 102 ? -26.249 -9.183 11.478 1.00 81.88 102 ASP A N 1
ATOM 861 C CA . ASP A 1 102 ? -27.678 -9.442 11.333 1.00 81.88 102 ASP A CA 1
ATOM 862 C C . ASP A 1 102 ? -28.424 -9.004 12.601 1.00 81.88 102 ASP A C 1
ATOM 864 O O . ASP A 1 102 ? -28.007 -9.299 13.716 1.00 81.88 102 ASP A O 1
ATOM 868 N N . LYS A 1 103 ? -29.552 -8.314 12.439 1.00 76.00 103 LYS A N 1
ATOM 869 C CA . LYS A 1 103 ? -30.401 -7.877 13.556 1.00 76.00 103 LYS A CA 1
ATOM 870 C C . LYS A 1 103 ? -31.241 -9.011 14.144 1.00 76.00 103 LYS A C 1
ATOM 872 O O . LYS A 1 103 ? -31.763 -8.858 15.244 1.00 76.00 103 LYS A O 1
ATOM 877 N N . ASN A 1 104 ? -31.391 -10.118 13.419 1.00 82.25 104 ASN A N 1
ATOM 878 C CA . ASN A 1 104 ? -32.180 -11.265 13.865 1.00 82.25 104 ASN A CA 1
ATOM 879 C C . ASN A 1 104 ? -31.394 -12.219 14.775 1.00 82.25 104 ASN A C 1
ATOM 881 O O . ASN A 1 104 ? -32.002 -13.033 15.470 1.00 82.25 104 ASN A O 1
ATOM 885 N N . ASP A 1 105 ? -30.063 -12.116 14.800 1.00 83.25 105 ASP A N 1
ATOM 886 C CA . ASP A 1 105 ? -29.220 -12.892 15.704 1.00 83.25 105 ASP A CA 1
ATOM 887 C C . ASP A 1 105 ? -28.990 -12.120 17.011 1.00 83.25 105 ASP A C 1
ATOM 889 O O . ASP A 1 105 ? -28.539 -10.971 17.030 1.00 83.25 105 ASP A O 1
ATOM 893 N N . ARG A 1 106 ? -29.279 -12.777 18.138 1.00 84.62 106 ARG A N 1
ATOM 894 C CA . ARG A 1 106 ? -29.094 -12.213 19.476 1.00 84.62 106 ARG A CA 1
ATOM 895 C C . ARG A 1 106 ? -27.634 -11.844 19.751 1.00 84.62 106 ARG A C 1
ATOM 897 O O . ARG A 1 106 ? -27.393 -10.833 20.408 1.00 84.62 106 ARG A O 1
ATOM 904 N N . TYR A 1 107 ? -26.670 -12.631 19.277 1.00 83.19 107 TYR A N 1
ATOM 905 C CA . TYR A 1 107 ? -25.249 -12.359 19.496 1.00 83.19 107 TYR A CA 1
ATOM 906 C C . TYR A 1 107 ? -24.787 -11.139 18.701 1.00 83.19 107 TYR A C 1
ATOM 908 O O . TYR A 1 107 ? -24.111 -10.265 19.247 1.00 83.19 107 TYR A O 1
ATOM 916 N N . HIS A 1 108 ? -25.221 -11.026 17.446 1.00 85.25 108 HIS A N 1
ATOM 917 C CA . HIS A 1 108 ? -24.944 -9.857 16.612 1.00 85.25 108 HIS A CA 1
ATOM 918 C C . HIS A 1 108 ? -25.591 -8.586 17.174 1.00 85.25 108 HIS A C 1
ATOM 920 O O . HIS A 1 108 ? -24.970 -7.524 17.155 1.00 85.25 108 HIS A O 1
ATOM 926 N N . TYR A 1 109 ? -26.796 -8.694 17.739 1.00 86.06 109 TYR A N 1
ATOM 927 C CA . TYR A 1 109 ? -27.478 -7.577 18.390 1.00 86.06 109 TYR A CA 1
ATOM 928 C C . TYR A 1 109 ? -26.744 -7.084 19.646 1.00 86.06 109 TYR A C 1
ATOM 930 O O . TYR A 1 109 ? -26.525 -5.885 19.812 1.00 86.06 109 TYR A O 1
ATOM 938 N N . VAL A 1 110 ? -26.306 -8.000 20.519 1.00 87.00 110 VAL A N 1
ATOM 939 C CA . VAL A 1 110 ? -25.515 -7.634 21.708 1.00 87.00 110 VAL A CA 1
ATOM 940 C C . VAL A 1 110 ? -24.199 -6.980 21.297 1.00 87.00 110 VAL A C 1
ATOM 942 O O . VAL A 1 110 ? -23.827 -5.955 21.862 1.00 87.00 110 VAL A O 1
ATOM 945 N N . PHE A 1 111 ? -23.524 -7.524 20.282 1.00 86.31 111 PHE A N 1
ATOM 946 C CA . PHE A 1 111 ? -22.308 -6.925 19.741 1.00 86.31 111 PHE A CA 1
ATOM 947 C C . PHE A 1 111 ? -22.544 -5.495 19.236 1.00 86.31 111 PHE A C 1
ATOM 949 O O . PHE A 1 111 ? -21.776 -4.599 19.584 1.00 86.31 111 PHE A O 1
ATOM 956 N N . GLN A 1 112 ? -23.616 -5.257 18.470 1.00 86.81 112 GLN A N 1
ATOM 957 C CA . GLN A 1 112 ? -23.965 -3.912 18.004 1.00 86.81 112 GLN A CA 1
ATOM 958 C C . GLN A 1 112 ? -24.148 -2.936 19.172 1.00 86.81 112 GLN A C 1
ATOM 960 O O . GLN A 1 112 ? -23.516 -1.882 19.159 1.00 86.81 112 GLN A O 1
ATOM 965 N N . ASN A 1 113 ? -24.915 -3.318 20.197 1.00 88.62 113 ASN A N 1
ATOM 966 C CA . ASN A 1 113 ? -25.174 -2.464 21.359 1.00 88.62 113 ASN A CA 1
ATOM 967 C C . ASN A 1 113 ? -23.899 -2.112 22.133 1.00 88.62 113 ASN A C 1
ATOM 969 O O . ASN A 1 113 ? -23.709 -0.960 22.513 1.00 88.62 113 ASN A O 1
ATOM 973 N N . VAL A 1 114 ? -23.011 -3.088 22.349 1.00 88.31 114 VAL A N 1
ATOM 974 C CA . VAL A 1 114 ? -21.741 -2.850 23.053 1.00 88.31 114 VAL A CA 1
ATOM 975 C C . VAL A 1 114 ? -20.865 -1.874 22.267 1.00 88.31 114 VAL A C 1
ATOM 977 O O . VAL A 1 114 ? -20.270 -0.972 22.851 1.00 88.31 114 VAL A O 1
ATOM 980 N N . VAL A 1 115 ? -20.796 -2.013 20.939 1.00 86.75 115 VAL A N 1
ATOM 981 C CA . VAL A 1 115 ? -20.036 -1.065 20.113 1.00 86.75 115 VAL A CA 1
ATOM 982 C C . VAL A 1 115 ? -20.687 0.321 20.123 1.00 86.75 115 VAL A C 1
ATOM 984 O O . VAL A 1 115 ? -19.964 1.301 20.255 1.00 86.75 115 VAL A O 1
ATOM 987 N N . ASP A 1 116 ? -22.017 0.425 20.051 1.00 87.56 116 ASP A N 1
ATOM 988 C CA . ASP A 1 116 ? -22.743 1.705 20.134 1.00 87.56 116 ASP A CA 1
ATOM 989 C C . ASP A 1 116 ? -22.493 2.446 21.463 1.00 87.56 116 ASP A C 1
ATOM 991 O O . ASP A 1 116 ? -22.331 3.672 21.486 1.00 87.56 116 ASP A O 1
ATOM 995 N N . GLU A 1 117 ? -22.408 1.711 22.574 1.00 87.50 117 GLU A N 1
ATOM 996 C CA . GLU A 1 117 ? -22.077 2.275 23.884 1.00 87.50 117 GLU A CA 1
ATOM 997 C C . GLU A 1 117 ? -20.642 2.820 23.907 1.00 87.50 117 GLU A C 1
ATOM 999 O O . GLU A 1 117 ? -20.405 3.936 24.377 1.00 87.50 117 GLU A O 1
ATOM 1004 N N . ILE A 1 118 ? -19.695 2.090 23.308 1.00 85.62 118 ILE A N 1
ATOM 1005 C CA . ILE A 1 118 ? -18.303 2.535 23.162 1.00 85.62 118 ILE A CA 1
ATOM 1006 C C . ILE A 1 118 ? -18.208 3.773 22.260 1.00 85.62 118 ILE A C 1
ATOM 1008 O O . ILE A 1 118 ? -17.480 4.704 22.596 1.00 85.62 118 ILE A O 1
ATOM 1012 N N . GLU A 1 119 ? -18.937 3.827 21.142 1.00 86.44 119 GLU A N 1
ATOM 1013 C CA . GLU A 1 119 ? -18.957 5.003 20.258 1.00 86.44 119 GLU A CA 1
ATOM 1014 C C . GLU A 1 119 ? -19.461 6.248 20.988 1.00 86.44 119 GLU A C 1
ATOM 1016 O O . GLU A 1 119 ? -18.864 7.324 20.880 1.00 86.44 119 GLU A O 1
ATOM 1021 N N . THR A 1 120 ? -20.535 6.090 21.763 1.00 87.12 120 THR A N 1
ATOM 1022 C CA . THR A 1 120 ? -21.114 7.166 22.575 1.00 87.12 120 THR A CA 1
ATOM 1023 C C . THR A 1 120 ? -20.130 7.629 23.649 1.00 87.12 120 THR A C 1
ATOM 1025 O O . THR A 1 120 ? -19.892 8.830 23.792 1.00 87.12 120 THR A O 1
ATOM 1028 N N . ALA A 1 121 ? -19.505 6.689 24.361 1.00 87.00 121 ALA A N 1
ATOM 1029 C CA . ALA A 1 121 ? -18.535 6.981 25.412 1.00 87.00 121 ALA A CA 1
ATOM 1030 C C . ALA A 1 121 ? -17.238 7.617 24.875 1.00 87.00 121 ALA A C 1
ATOM 1032 O O . ALA A 1 121 ? -16.637 8.455 25.546 1.00 87.00 121 ALA A O 1
ATOM 1033 N N . ALA A 1 122 ? -16.817 7.262 23.657 1.00 82.06 122 ALA A N 1
ATOM 1034 C CA . ALA A 1 122 ? -15.599 7.762 23.019 1.00 82.06 122 ALA A CA 1
ATOM 1035 C C . ALA A 1 122 ? -15.776 9.111 22.290 1.00 82.06 122 ALA A C 1
ATOM 1037 O O . ALA A 1 122 ? -14.874 9.548 21.575 1.00 82.06 122 ALA A O 1
ATOM 1038 N N . GLY A 1 123 ? -16.923 9.780 22.450 1.00 81.12 123 GLY A N 1
ATOM 1039 C CA . GLY A 1 123 ? -17.173 11.099 21.863 1.00 81.12 123 GLY A CA 1
ATOM 1040 C C . GLY A 1 123 ? -17.674 11.069 20.416 1.00 81.12 123 GLY A C 1
ATOM 1041 O O . GLY A 1 123 ? -17.461 12.028 19.677 1.00 81.12 123 GLY A O 1
ATOM 1042 N N . GLY A 1 124 ? -18.340 9.990 19.996 1.00 74.56 124 GLY A N 1
ATOM 1043 C CA . GLY A 1 124 ? -19.005 9.909 18.691 1.00 74.56 124 GLY A CA 1
ATOM 1044 C C . GLY A 1 124 ? -18.095 9.493 17.534 1.00 74.56 124 GLY A C 1
ATOM 1045 O O . GLY A 1 124 ? -18.364 9.832 16.377 1.00 74.56 124 GLY A O 1
ATOM 1046 N N . LEU A 1 125 ? -17.015 8.761 17.821 1.00 77.94 125 LEU A N 1
ATOM 1047 C CA . LEU A 1 125 ? -16.216 8.104 16.787 1.00 77.94 125 LEU A CA 1
ATOM 1048 C C . LEU A 1 125 ? -17.099 7.110 16.025 1.00 77.94 125 LEU A C 1
ATOM 1050 O O . LEU A 1 125 ? -17.580 6.146 16.604 1.00 77.94 125 LEU A O 1
ATOM 1054 N N . LYS A 1 126 ? -17.304 7.331 14.723 1.00 78.81 126 LYS A N 1
ATOM 1055 C CA . LYS A 1 126 ? -18.084 6.408 13.887 1.00 78.81 126 LYS A CA 1
ATOM 1056 C C . LYS A 1 126 ? -17.275 5.145 13.609 1.00 78.81 126 LYS A C 1
ATOM 1058 O O . LYS A 1 126 ? -16.243 5.229 12.931 1.00 78.81 126 LYS A O 1
ATOM 1063 N N . VAL A 1 127 ? -17.765 4.002 14.088 1.00 80.19 127 VAL A N 1
ATOM 1064 C CA . VAL A 1 127 ? -17.147 2.694 13.889 1.00 80.19 127 VAL A CA 1
ATOM 1065 C C . VAL A 1 127 ? -18.022 1.827 12.982 1.00 80.19 127 VAL A C 1
ATOM 1067 O O . VAL A 1 127 ? -19.150 1.468 13.313 1.00 80.19 127 VAL A O 1
ATOM 1070 N N . GLU A 1 128 ? -17.497 1.430 11.825 1.00 81.75 128 GLU A N 1
ATOM 1071 C CA . GLU A 1 128 ? -18.153 0.393 11.025 1.00 81.75 128 GLU A CA 1
ATOM 1072 C C . GLU A 1 128 ? -17.878 -0.987 11.618 1.00 81.75 128 GLU A C 1
ATOM 1074 O O . GLU A 1 128 ? -16.758 -1.290 12.026 1.00 81.75 128 GLU A O 1
ATOM 1079 N N . ARG A 1 129 ? -18.914 -1.824 11.665 1.00 84.38 129 ARG A N 1
ATOM 1080 C CA . ARG A 1 129 ? -18.907 -3.116 12.354 1.00 84.38 129 ARG A CA 1
ATOM 1081 C C . ARG A 1 129 ? -19.031 -4.226 11.330 1.00 84.38 129 ARG A C 1
ATOM 1083 O O . ARG A 1 129 ? -19.997 -4.237 10.568 1.00 84.38 129 ARG A O 1
ATOM 1090 N N . TYR A 1 130 ? -18.093 -5.162 11.355 1.00 84.56 130 TYR A N 1
ATOM 1091 C CA . TYR A 1 130 ? -18.124 -6.343 10.503 1.00 84.56 130 TYR A CA 1
ATOM 1092 C C . TYR A 1 130 ? -17.879 -7.612 11.316 1.00 84.56 130 TYR A C 1
ATOM 1094 O O . TYR A 1 130 ? -17.126 -7.607 12.292 1.00 84.56 130 TYR A O 1
ATOM 1102 N N . LEU A 1 131 ? -18.506 -8.697 10.879 1.00 84.75 131 LEU A N 1
ATOM 1103 C CA . LEU A 1 131 ? -18.350 -10.035 11.431 1.00 84.75 131 LEU A CA 1
ATOM 1104 C C . LEU A 1 131 ? -17.725 -10.949 10.392 1.00 84.75 131 LEU A C 1
ATOM 1106 O O . LEU A 1 131 ? -18.125 -10.931 9.228 1.00 84.75 131 LEU A O 1
ATOM 1110 N N . LEU A 1 132 ? -16.762 -11.758 10.812 1.00 84.38 132 LEU A N 1
ATOM 1111 C CA . LEU A 1 132 ? -16.248 -12.838 9.987 1.00 84.38 132 LEU A CA 1
ATOM 1112 C C . LEU A 1 132 ? -16.869 -14.172 10.386 1.00 84.38 132 LEU A C 1
AT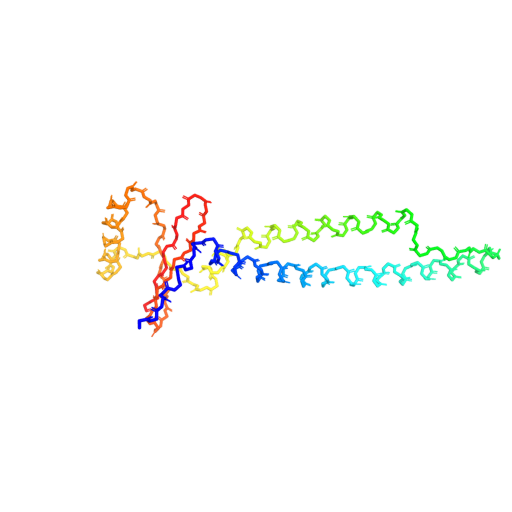OM 1114 O O . LEU A 1 132 ? -16.798 -14.518 11.565 1.00 84.38 132 LEU A O 1
ATOM 1118 N N . PRO A 1 133 ? -17.369 -14.956 9.417 1.00 76.88 133 PRO A N 1
ATOM 1119 C CA . PRO A 1 133 ? -17.817 -16.319 9.658 1.00 76.88 133 PRO A CA 1
ATOM 1120 C C . PRO A 1 133 ? -16.605 -17.263 9.727 1.00 76.88 133 PRO A C 1
ATOM 1122 O O . PRO A 1 133 ? -16.266 -17.927 8.745 1.00 76.88 133 PRO A O 1
ATOM 1125 N N . THR A 1 134 ? -15.903 -17.310 10.861 1.00 77.50 134 THR A N 1
ATOM 1126 C CA . THR A 1 134 ? -14.717 -18.164 11.033 1.00 77.50 134 THR A CA 1
ATOM 1127 C C . THR A 1 134 ? -14.682 -18.723 12.443 1.00 77.50 134 THR A C 1
ATOM 1129 O O . THR A 1 134 ? -14.612 -17.938 13.369 1.00 77.50 134 THR A O 1
ATOM 1132 N N . GLY A 1 135 ? -14.548 -20.039 12.632 1.00 73.31 135 GLY A N 1
ATOM 1133 C CA . GLY A 1 135 ? -14.537 -20.656 13.975 1.00 73.31 135 GLY A CA 1
ATOM 1134 C C . GLY A 1 135 ? -13.343 -20.318 14.891 1.00 73.31 135 GLY A C 1
ATOM 1135 O O . GLY A 1 135 ? -13.049 -21.078 15.812 1.00 73.31 135 GLY A O 1
ATOM 1136 N N . ALA A 1 136 ? -12.611 -19.235 14.623 1.00 74.69 136 ALA A N 1
ATOM 1137 C CA . ALA A 1 136 ? -11.575 -18.680 15.476 1.00 74.69 136 ALA A CA 1
ATOM 1138 C C . ALA A 1 136 ? -12.105 -17.436 16.207 1.00 74.69 136 ALA A C 1
ATOM 1140 O O . ALA A 1 136 ? -12.635 -16.524 15.584 1.00 74.69 136 ALA A O 1
ATOM 1141 N N . MET A 1 137 ? -11.866 -17.351 17.516 1.00 76.00 137 MET A N 1
ATOM 1142 C CA . MET A 1 137 ? -12.250 -16.196 18.327 1.00 76.00 137 MET A CA 1
ATOM 1143 C C . MET A 1 137 ? -11.155 -15.128 18.271 1.00 76.00 137 MET A C 1
ATOM 1145 O O . MET A 1 137 ? -10.121 -15.251 18.924 1.00 76.00 137 MET A O 1
ATOM 1149 N N . ASN A 1 138 ? -11.367 -14.086 17.472 1.00 79.19 138 ASN A N 1
ATOM 1150 C CA . ASN A 1 138 ? -10.433 -12.971 17.316 1.00 79.19 138 ASN A CA 1
ATOM 1151 C C . ASN A 1 138 ? -11.199 -11.650 17.168 1.00 79.19 138 ASN A C 1
ATOM 1153 O O . ASN A 1 138 ? -12.374 -11.626 16.817 1.00 79.19 138 ASN A O 1
ATOM 1157 N N . ALA A 1 139 ? -10.522 -10.525 17.376 1.00 80.94 139 ALA A N 1
ATOM 1158 C CA . ALA A 1 139 ? -11.050 -9.206 17.043 1.00 80.94 139 ALA A CA 1
ATOM 1159 C C . ALA A 1 139 ? -9.904 -8.277 16.645 1.00 80.94 139 ALA A C 1
ATOM 1161 O O . ALA A 1 139 ? -8.802 -8.367 17.187 1.00 80.94 139 ALA A O 1
ATOM 1162 N N . PHE A 1 140 ? -10.155 -7.385 15.695 1.00 81.50 140 PHE A N 1
ATOM 1163 C CA . PHE A 1 140 ? -9.193 -6.381 15.269 1.00 81.50 140 PHE A CA 1
ATOM 1164 C C . PHE A 1 140 ? -9.893 -5.112 14.805 1.00 81.50 140 PHE A C 1
ATOM 1166 O O . PHE A 1 140 ? -11.050 -5.123 14.390 1.00 81.50 140 PHE A O 1
ATOM 1173 N N . SER A 1 141 ? -9.165 -4.005 14.872 1.00 79.44 141 SER A N 1
ATOM 1174 C CA . SER A 1 141 ? -9.635 -2.703 14.430 1.00 79.44 141 SER A CA 1
ATOM 1175 C C . SER A 1 141 ? -8.699 -2.143 13.367 1.00 79.44 141 SER A C 1
ATOM 1177 O O . SER A 1 141 ? -7.476 -2.290 13.433 1.00 79.44 141 SER A O 1
ATOM 1179 N N . LEU A 1 142 ? -9.282 -1.519 12.351 1.00 75.75 142 LEU A N 1
ATOM 1180 C CA . LEU A 1 142 ? -8.577 -0.829 11.284 1.00 75.75 142 LEU A CA 1
ATOM 1181 C C . LEU A 1 142 ? -8.973 0.643 11.309 1.00 75.75 142 LEU A C 1
ATOM 1183 O O . LEU A 1 142 ? -10.151 0.988 11.371 1.00 75.75 142 LEU A O 1
ATOM 1187 N N . ILE A 1 143 ? -7.977 1.521 11.241 1.00 71.38 143 ILE A N 1
ATOM 1188 C CA . ILE A 1 143 ? -8.191 2.966 11.173 1.00 71.38 143 ILE A CA 1
ATOM 1189 C C . ILE A 1 143 ? -8.118 3.377 9.707 1.00 71.38 143 ILE A C 1
ATOM 1191 O O . ILE A 1 143 ? -7.045 3.311 9.108 1.00 71.38 143 ILE A O 1
ATOM 1195 N N . PHE A 1 144 ? -9.244 3.791 9.121 1.00 65.69 144 PHE A N 1
ATOM 1196 C CA . PHE A 1 144 ? -9.286 4.298 7.752 1.00 65.69 144 PHE A CA 1
ATOM 1197 C C . PHE A 1 144 ? -9.974 5.669 7.715 1.00 65.69 144 PHE A C 1
ATOM 1199 O O . PHE A 1 144 ? -11.198 5.738 7.795 1.00 65.69 144 PHE A O 1
ATOM 1206 N N . PRO A 1 145 ? -9.235 6.785 7.588 1.00 56.31 145 PRO A N 1
ATOM 1207 C CA . PRO A 1 145 ? -9.827 8.119 7.654 1.00 56.31 145 PRO A CA 1
ATOM 1208 C C . PRO A 1 145 ? -10.999 8.270 6.664 1.00 56.31 145 PRO A C 1
ATOM 1210 O O . PRO A 1 145 ? -10.814 7.976 5.480 1.00 56.31 145 PRO A O 1
ATOM 1213 N N . PRO A 1 146 ? -12.198 8.726 7.089 1.00 54.34 146 PRO A N 1
ATOM 1214 C CA . PRO A 1 146 ? -12.557 9.313 8.388 1.00 54.34 146 PRO A CA 1
ATOM 1215 C C . PRO A 1 146 ? -13.227 8.357 9.407 1.00 54.34 146 PRO A C 1
ATOM 1217 O O . PRO A 1 146 ? -13.811 8.843 10.373 1.00 54.34 146 PRO A O 1
ATOM 1220 N N . ARG A 1 147 ? -13.221 7.030 9.210 1.00 56.00 147 ARG A N 1
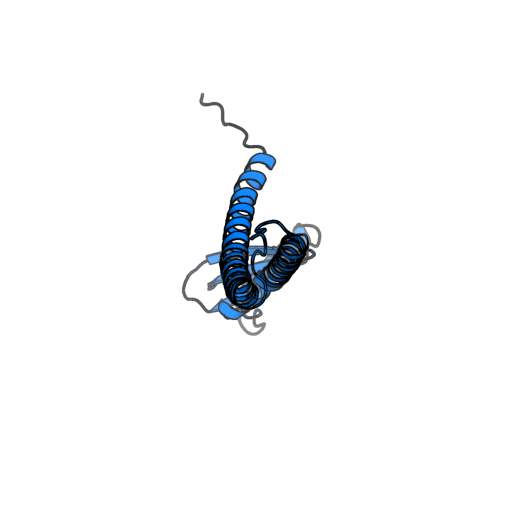ATOM 1221 C CA . ARG A 1 147 ? -13.936 6.055 10.063 1.00 56.00 147 ARG A CA 1
ATOM 1222 C C . ARG A 1 147 ? -13.008 5.004 10.676 1.00 56.00 147 ARG A C 1
ATOM 1224 O O . ARG A 1 147 ? -12.035 4.556 10.075 1.00 56.00 147 ARG A O 1
ATOM 1231 N N . LEU A 1 148 ? -13.334 4.577 11.888 1.00 57.44 148 LEU A N 1
ATOM 1232 C CA . LEU A 1 148 ? -12.749 3.371 12.466 1.00 57.44 148 LEU A CA 1
ATOM 1233 C C . LEU A 1 148 ? -13.566 2.171 11.978 1.00 57.44 148 LEU A C 1
ATOM 1235 O O . LEU A 1 148 ? -14.771 2.279 11.779 1.00 57.44 148 LEU A O 1
ATOM 1239 N N . ILE A 1 149 ? -12.928 1.036 11.733 1.00 64.69 149 ILE A N 1
ATOM 1240 C CA . ILE A 1 149 ? -13.598 -0.195 11.313 1.00 64.69 149 ILE A CA 1
ATOM 1241 C C . ILE A 1 149 ? -13.232 -1.265 12.337 1.00 64.69 149 ILE A C 1
ATOM 1243 O O . ILE A 1 149 ? -12.067 -1.641 12.431 1.00 64.69 149 ILE A O 1
ATOM 1247 N N . ASN A 1 150 ? -14.206 -1.738 13.114 1.00 60.16 150 ASN A N 1
ATOM 1248 C CA . ASN A 1 150 ? -14.038 -2.845 14.054 1.00 60.16 150 ASN A CA 1
ATOM 1249 C C . ASN A 1 150 ? -14.552 -4.138 13.430 1.00 60.16 150 ASN A C 1
ATOM 1251 O O . ASN A 1 150 ? -15.663 -4.206 12.900 1.00 60.16 150 ASN A O 1
ATOM 1255 N N . ILE A 1 151 ? -13.728 -5.172 13.521 1.00 61.69 151 ILE A N 1
ATOM 1256 C CA . ILE A 1 151 ? -13.954 -6.458 12.888 1.00 61.69 151 ILE A CA 1
ATOM 1257 C C . ILE A 1 151 ? -13.813 -7.544 13.954 1.00 61.69 151 ILE A C 1
ATOM 1259 O O . ILE A 1 151 ? -12.781 -7.637 14.622 1.00 61.69 151 ILE A O 1
ATOM 1263 N N . VAL A 1 152 ? -14.849 -8.362 14.126 1.00 60.84 152 VAL A N 1
ATOM 1264 C CA . VAL A 1 152 ? -14.869 -9.472 15.090 1.00 60.84 152 VAL A CA 1
ATOM 1265 C C . VAL A 1 152 ? -15.002 -10.798 14.342 1.00 60.84 152 VAL A C 1
ATOM 1267 O O . VAL A 1 152 ? -15.810 -10.919 13.425 1.00 60.84 152 VAL A O 1
ATOM 1270 N N . PHE A 1 153 ? -14.188 -11.779 14.722 1.00 63.81 153 PHE A N 1
ATOM 1271 C CA . PHE A 1 153 ? -14.239 -13.157 14.243 1.00 63.81 153 PHE A CA 1
ATOM 1272 C C . PHE A 1 153 ? -15.028 -14.003 15.256 1.00 63.81 153 PHE A C 1
ATOM 1274 O O . PHE A 1 153 ? -14.693 -13.991 16.447 1.00 63.81 153 PHE A O 1
ATOM 1281 N N . LEU A 1 154 ? -16.068 -14.694 14.783 1.00 55.78 154 LEU A N 1
ATOM 1282 C CA . LEU A 1 154 ? -16.892 -15.629 15.560 1.00 55.78 154 LEU A CA 1
ATOM 1283 C C . LEU A 1 154 ? -16.877 -17.020 14.929 1.00 55.78 154 LEU A C 1
ATOM 1285 O O . LEU A 1 154 ? -17.161 -17.103 13.708 1.00 55.78 154 LEU A O 1
#

Sequence (154 aa):
MAAQEFKTFWDIEKEKTWRIYVLFAILLLFYFVPIFVIWIIVKFLIHVRQSVYQGDTQFNIFGFDTWFVLITAGIAATLHWYYSNKKVVSNILLLLGAQYPDKNDRYHYVFQNVVDEIETAAGGLKVERYLLPTGAMNAFSLIFPPRLINIVFL

Secondary structure (DSSP, 8-state):
--------HHHHHHHHHHHHHHHHHHHHHHHHHHHHHHHHHHHHHHHHHHHHHSS-----SS-HHHHHHHHHHHHHHHHHHHHHHHTHHHHHHHHTT-BPPPTTSHHHHHHHHHHHHHHHHTTS--EEEEEE--SS-EEEEEEETTEEEEEEE-

Radius of gyration: 26.09 Å; chains: 1; bounding box: 62×33×82 Å

pLDDT: mean 74.32, std 10.98, range [37.78, 88.62]

Organism: NCBI:txid412755

Foldseek 3Di:
DDPPPPPDPVNVVVVVVVVVVVVLVVLLCVQQVVLLVVVVVVLVVVCVVVCVVDPDDDSDSDDPVNVVSNVVSVVVSVVVVVVCVVCVVVVVCVVLVKDQQDPVDPVSVVVVVVVVVVCVVVPNQAEAEIEGADPDFDKDWDDDPPHIYIYTYD